Protein AF-A0A5P9J4P0-F1 (afdb_monomer_lite)

pLDDT: mean 83.34, std 15.41, range [41.0, 98.38]

Sequence (113 aa):
MVDDATRARMEELEKKLAARKRRDAPEPSSHGQGYSGGELAYRMVIELVVGLGMGFGIGYGLDVLFGTMPIFLVLFTFLGFAAGINVMLRTAKEVKLGVDAAEAEAASEQKRE

Radius of gyration: 25.26 Å; chains: 1; bounding box: 52×52×56 Å

Secondary structure (DSSP, 8-state):
---HHHHHHHHHHHHHHHHHHHHSS----S--S--SSHHHHHHHHHHHHHHHHHHHHHHHHHHHHHT--THHHHHHHHHHHHHHHHHHHHHHHHHHHHHHHHHHHHHHHHTT-

Foldseek 3Di:
DDDPVNVVVVVVVVVVVVVVCVVPVPPPPPPPDDDDPPVLVVVLVVLQVQLQVVLQVVQVVVCVVVVDDSPSNVVSNVVSNVRSVVVSVVSVVVRVVVVVVVVVVVVVVVVVD

Structure (mmCIF, N/CA/C/O backbone):
data_AF-A0A5P9J4P0-F1
#
_entry.id   AF-A0A5P9J4P0-F1
#
loop_
_atom_site.group_PDB
_atom_site.id
_atom_site.type_symbol
_atom_site.label_atom_id
_atom_site.label_alt_id
_atom_site.label_comp_id
_atom_site.label_asym_id
_atom_site.label_entity_id
_atom_site.label_seq_id
_atom_site.pdbx_PDB_ins_code
_atom_site.Cartn_x
_atom_site.Cartn_y
_atom_site.Cartn_z
_atom_site.occupancy
_atom_site.B_iso_or_equiv
_atom_site.auth_seq_id
_atom_site.auth_comp_id
_atom_site.auth_asym_id
_atom_site.auth_atom_id
_atom_site.pdbx_PDB_model_num
ATOM 1 N N . MET A 1 1 ? 20.380 -47.741 -28.263 1.00 60.56 1 MET A N 1
ATOM 2 C CA . MET A 1 1 ? 20.424 -47.173 -29.624 1.00 60.56 1 MET A CA 1
ATOM 3 C C . MET A 1 1 ? 19.021 -46.677 -29.906 1.00 60.56 1 MET A C 1
ATOM 5 O O . MET A 1 1 ? 18.122 -47.501 -29.939 1.00 60.56 1 MET A O 1
ATOM 9 N N . VAL A 1 2 ? 18.809 -45.359 -29.906 1.00 68.69 2 VAL A N 1
ATOM 10 C CA . VAL A 1 2 ? 17.486 -44.789 -30.206 1.00 68.69 2 VAL A CA 1
ATOM 11 C C . VAL A 1 2 ? 17.235 -45.031 -31.689 1.00 68.69 2 VAL A C 1
ATOM 13 O O . VAL A 1 2 ? 18.073 -44.656 -32.505 1.00 68.69 2 VAL A O 1
ATOM 16 N N . ASP A 1 3 ? 16.148 -45.718 -32.013 1.00 80.75 3 ASP A N 1
ATOM 17 C CA . ASP A 1 3 ? 15.729 -45.976 -33.386 1.00 80.75 3 ASP A CA 1
ATOM 18 C C . ASP A 1 3 ? 15.285 -44.682 -34.090 1.00 80.75 3 ASP A C 1
ATOM 20 O O . ASP A 1 3 ? 14.802 -43.734 -33.462 1.00 80.75 3 ASP A O 1
ATOM 24 N N . ASP A 1 4 ? 15.441 -44.640 -35.413 1.00 80.62 4 ASP A N 1
ATOM 25 C CA . ASP A 1 4 ? 15.102 -43.463 -36.226 1.00 80.62 4 ASP A CA 1
ATOM 26 C C . ASP A 1 4 ? 13.609 -43.098 -36.140 1.00 80.62 4 ASP A C 1
ATOM 28 O O . ASP A 1 4 ? 13.239 -41.925 -36.219 1.00 80.62 4 ASP A O 1
ATOM 32 N N . ALA A 1 5 ? 12.744 -44.086 -35.892 1.00 79.94 5 ALA A N 1
ATOM 33 C CA . ALA A 1 5 ? 11.309 -43.876 -35.712 1.00 79.94 5 ALA A CA 1
ATOM 34 C C . ALA A 1 5 ? 10.990 -43.098 -34.422 1.00 79.94 5 ALA A C 1
ATOM 36 O O . ALA A 1 5 ? 10.099 -42.243 -34.410 1.00 79.94 5 ALA A O 1
ATOM 37 N N . THR A 1 6 ? 11.736 -43.341 -33.345 1.00 80.50 6 THR A N 1
ATOM 38 C CA . THR A 1 6 ? 11.637 -42.582 -32.096 1.00 80.50 6 THR A CA 1
ATOM 39 C C . THR A 1 6 ? 12.121 -41.149 -32.288 1.00 80.50 6 THR A C 1
ATOM 41 O O . THR A 1 6 ? 11.462 -40.226 -31.812 1.00 80.50 6 THR A O 1
ATOM 44 N N . ARG A 1 7 ? 13.202 -40.927 -33.048 1.00 83.69 7 ARG A N 1
ATOM 45 C CA . ARG A 1 7 ? 13.679 -39.569 -33.366 1.00 83.69 7 ARG A CA 1
ATOM 46 C C . ARG A 1 7 ? 12.629 -38.767 -34.142 1.00 83.69 7 ARG A C 1
ATOM 48 O O . ARG A 1 7 ? 12.306 -37.654 -33.737 1.00 83.69 7 ARG A O 1
ATOM 55 N N . ALA A 1 8 ? 12.015 -39.368 -35.160 1.00 84.06 8 ALA A N 1
ATOM 56 C CA . ALA A 1 8 ? 10.960 -38.726 -35.946 1.00 84.06 8 ALA A CA 1
ATOM 57 C C . ALA A 1 8 ? 9.724 -38.352 -35.102 1.00 84.06 8 ALA A C 1
ATOM 59 O O . ALA A 1 8 ? 9.155 -37.272 -35.261 1.00 84.06 8 ALA A O 1
ATOM 60 N N . ARG A 1 9 ? 9.323 -39.215 -34.157 1.00 82.19 9 ARG A N 1
ATOM 61 C CA . ARG A 1 9 ? 8.226 -38.913 -33.221 1.00 82.19 9 ARG A CA 1
ATOM 62 C C . ARG A 1 9 ? 8.565 -37.766 -32.275 1.00 82.19 9 ARG A C 1
ATOM 64 O O . ARG A 1 9 ? 7.696 -36.944 -32.000 1.00 82.19 9 ARG A O 1
ATOM 71 N N . MET A 1 10 ? 9.801 -37.702 -31.784 1.00 84.31 10 MET A N 1
ATOM 72 C CA . MET A 1 10 ? 10.246 -36.617 -30.905 1.00 84.31 10 MET A CA 1
ATOM 73 C C . MET A 1 10 ? 10.252 -35.277 -31.645 1.00 84.31 10 MET A C 1
ATOM 75 O O . MET A 1 10 ? 9.704 -34.312 -31.126 1.00 84.31 10 MET A O 1
ATOM 79 N N . GLU A 1 11 ? 10.740 -35.234 -32.885 1.00 87.31 11 GLU A N 1
ATOM 80 C CA . GLU A 1 11 ? 10.700 -34.028 -33.725 1.00 87.31 11 GLU A CA 1
ATOM 81 C C . GLU A 1 11 ? 9.261 -33.555 -33.997 1.00 87.31 11 GLU A C 1
ATOM 83 O O . GLU A 1 11 ? 8.960 -32.359 -33.943 1.00 87.31 11 GLU A O 1
ATOM 88 N N . GLU A 1 12 ? 8.329 -34.480 -34.245 1.00 89.38 12 GLU A N 1
ATOM 89 C CA . GLU A 1 12 ? 6.916 -34.140 -34.434 1.00 89.38 12 GLU A CA 1
ATOM 90 C C . GLU A 1 12 ? 6.283 -33.579 -33.149 1.00 89.38 12 GLU A C 1
ATOM 92 O O . GLU A 1 12 ? 5.519 -32.606 -33.193 1.00 89.38 12 GLU A O 1
ATOM 97 N N . LEU A 1 13 ? 6.611 -34.167 -31.995 1.00 86.69 13 LEU A N 1
ATOM 98 C CA . LEU A 1 13 ? 6.160 -33.697 -30.687 1.00 86.69 13 LEU A CA 1
ATOM 99 C C . LEU A 1 13 ? 6.756 -32.331 -30.344 1.00 86.69 13 LEU A C 1
ATOM 101 O O . LEU A 1 13 ? 6.013 -31.459 -29.903 1.00 86.69 13 LEU A O 1
ATOM 105 N N . GLU A 1 14 ? 8.041 -32.104 -30.609 1.00 84.94 14 GLU A N 1
ATOM 106 C CA . GLU A 1 14 ? 8.701 -30.806 -30.443 1.00 84.94 14 GLU A CA 1
ATOM 107 C C . GLU A 1 14 ? 8.070 -29.744 -31.338 1.00 84.94 14 GLU A C 1
ATOM 109 O O . GLU A 1 14 ? 7.798 -28.635 -30.882 1.00 84.94 14 GLU A O 1
ATOM 114 N N . LYS A 1 15 ? 7.738 -30.084 -32.586 1.00 89.06 15 LYS A N 1
ATOM 115 C CA . LYS A 1 15 ? 7.053 -29.174 -33.509 1.00 89.06 15 LYS A CA 1
ATOM 116 C C . LYS A 1 15 ? 5.648 -28.816 -33.021 1.00 89.06 15 LYS A C 1
ATOM 118 O O . LYS A 1 15 ? 5.260 -27.647 -33.064 1.00 89.06 15 LYS A O 1
ATOM 123 N N . LYS A 1 16 ? 4.891 -29.791 -32.506 1.00 82.81 16 LYS A N 1
ATOM 124 C CA . LYS A 1 16 ? 3.570 -29.562 -31.888 1.00 82.81 16 LYS A CA 1
ATOM 125 C C . LYS A 1 16 ? 3.679 -28.755 -30.595 1.00 82.81 16 LYS A C 1
ATOM 127 O O . LYS A 1 16 ? 2.847 -27.877 -30.360 1.00 82.81 16 LYS A O 1
ATOM 132 N N . LEU A 1 17 ? 4.699 -29.014 -29.781 1.00 82.19 17 LEU A N 1
ATOM 133 C CA . LEU A 1 17 ? 4.953 -28.299 -28.536 1.00 82.19 17 LEU A CA 1
ATOM 134 C C . LEU A 1 17 ? 5.394 -26.864 -28.812 1.00 82.19 17 LEU A C 1
ATOM 136 O O . LEU A 1 17 ? 4.889 -25.958 -28.170 1.00 82.19 17 LEU A O 1
ATOM 140 N N . ALA A 1 18 ? 6.246 -26.626 -29.808 1.00 81.75 18 ALA A N 1
ATOM 141 C CA . ALA A 1 18 ? 6.635 -25.292 -30.253 1.00 81.75 18 ALA A CA 1
ATOM 142 C C . ALA A 1 18 ? 5.437 -24.513 -30.815 1.00 81.75 18 ALA A C 1
ATOM 144 O O . ALA A 1 18 ? 5.283 -23.330 -30.521 1.00 81.75 18 ALA A O 1
ATOM 145 N N . ALA A 1 19 ? 4.553 -25.170 -31.573 1.00 78.19 19 ALA A N 1
ATOM 146 C CA . ALA A 1 19 ? 3.325 -24.555 -32.072 1.00 78.19 19 ALA A CA 1
ATOM 147 C C . ALA A 1 19 ? 2.357 -24.174 -30.937 1.00 78.19 19 ALA A C 1
ATOM 149 O O . ALA A 1 19 ? 1.776 -23.090 -30.969 1.00 78.19 19 ALA A O 1
ATOM 150 N N . ARG A 1 20 ? 2.211 -25.022 -29.908 1.00 74.44 20 ARG A N 1
ATOM 151 C CA . ARG A 1 20 ? 1.403 -24.700 -28.720 1.00 74.44 20 ARG A CA 1
ATOM 152 C C . ARG A 1 20 ? 2.064 -23.667 -27.826 1.00 74.44 20 ARG A C 1
ATOM 154 O O . ARG A 1 20 ? 1.417 -22.701 -27.476 1.00 74.44 20 ARG A O 1
ATOM 161 N N . LYS A 1 21 ? 3.363 -23.778 -27.562 1.00 71.50 21 LYS A N 1
ATOM 162 C CA . LYS A 1 21 ? 4.142 -22.802 -26.790 1.00 71.50 21 LYS A CA 1
ATOM 163 C C . LYS A 1 21 ? 4.157 -21.419 -27.442 1.00 71.50 21 LYS A C 1
ATOM 165 O O . LYS A 1 21 ? 4.367 -20.451 -26.740 1.00 71.50 21 LYS A O 1
ATOM 170 N N . ARG A 1 22 ? 3.911 -21.302 -28.753 1.00 65.25 22 ARG A N 1
ATOM 171 C CA . ARG A 1 22 ? 3.669 -20.013 -29.430 1.00 65.25 22 ARG A CA 1
ATOM 172 C C . ARG A 1 22 ? 2.236 -19.486 -29.276 1.00 65.25 22 ARG A C 1
ATOM 174 O O . ARG A 1 22 ? 2.062 -18.280 -29.344 1.00 65.25 22 ARG A O 1
ATOM 181 N N . ARG A 1 23 ? 1.232 -20.354 -29.084 1.00 64.38 23 ARG A N 1
ATOM 182 C CA . ARG A 1 23 ? -0.160 -19.958 -28.762 1.00 64.38 23 ARG A CA 1
ATOM 183 C C . ARG A 1 23 ? -0.373 -19.668 -27.275 1.00 64.38 23 ARG A C 1
ATOM 185 O O . ARG A 1 23 ? -1.176 -18.809 -26.953 1.00 64.38 23 ARG A O 1
ATOM 192 N N . ASP A 1 24 ? 0.316 -20.416 -26.418 1.00 58.78 24 ASP A N 1
ATOM 193 C CA . ASP A 1 24 ? 0.261 -20.348 -24.954 1.00 58.78 24 ASP A CA 1
ATOM 194 C C . ASP A 1 24 ? 1.441 -19.551 -24.375 1.00 58.78 24 ASP A C 1
ATOM 196 O O . ASP A 1 24 ? 1.533 -19.371 -23.160 1.00 58.78 24 ASP A O 1
ATOM 200 N N . ALA A 1 25 ? 2.364 -19.074 -25.224 1.00 54.81 25 ALA A N 1
ATOM 201 C CA . ALA A 1 25 ? 3.205 -17.955 -24.830 1.00 54.81 25 ALA A CA 1
ATOM 202 C C . ALA A 1 25 ? 2.229 -16.838 -24.472 1.00 54.81 25 ALA A C 1
ATOM 204 O O . ALA A 1 25 ? 1.352 -16.557 -25.297 1.00 54.81 25 ALA A O 1
ATOM 205 N N . PRO A 1 26 ? 2.335 -16.230 -23.276 1.00 53.53 26 PRO A N 1
ATOM 206 C CA . PRO A 1 26 ? 1.581 -15.022 -23.014 1.00 53.53 26 PRO A CA 1
ATOM 207 C C . PRO A 1 26 ? 1.867 -14.109 -24.199 1.00 53.53 26 PRO A C 1
ATOM 209 O O . PRO A 1 26 ? 3.040 -13.884 -24.521 1.00 53.53 26 PRO A O 1
ATOM 212 N N . GLU A 1 27 ? 0.816 -13.686 -24.909 1.00 52.62 27 GLU A N 1
ATOM 213 C CA . GLU A 1 27 ? 0.975 -12.635 -25.902 1.00 52.62 27 GLU A CA 1
ATOM 214 C C . GLU A 1 27 ? 1.830 -11.566 -25.219 1.00 52.62 27 GLU A C 1
ATOM 216 O O . GLU A 1 27 ? 1.527 -11.221 -24.066 1.00 52.62 27 GLU A O 1
ATOM 221 N N . PRO A 1 28 ? 2.933 -11.091 -25.833 1.00 52.34 28 PRO A N 1
ATOM 222 C CA . PRO A 1 28 ? 3.519 -9.855 -25.366 1.00 52.34 28 PRO A CA 1
ATOM 223 C C . PRO A 1 28 ? 2.367 -8.876 -25.487 1.00 52.34 28 PRO A C 1
ATOM 225 O O . PRO A 1 28 ? 1.961 -8.529 -26.598 1.00 52.34 28 PRO A O 1
ATOM 228 N N . SER A 1 29 ? 1.730 -8.591 -24.349 1.00 47.81 29 SER A N 1
ATOM 229 C CA . SER A 1 29 ? 0.565 -7.732 -24.316 1.00 47.81 29 SER A CA 1
ATOM 230 C C . SER A 1 29 ? 0.936 -6.510 -25.133 1.00 47.81 29 SER A C 1
ATOM 232 O O . SER A 1 29 ? 2.075 -6.041 -25.072 1.00 47.81 29 SER A O 1
ATOM 234 N N . SER A 1 30 ? 0.017 -6.069 -25.976 1.00 46.47 30 SER A N 1
ATOM 235 C CA . SER A 1 30 ? 0.190 -4.976 -26.923 1.00 46.47 30 SER A CA 1
ATOM 236 C C . SER A 1 30 ? 0.374 -3.614 -26.229 1.00 46.47 30 SER A C 1
ATOM 238 O O . SER A 1 30 ? -0.215 -2.618 -26.635 1.00 46.47 30 SER A O 1
ATOM 240 N N . HIS A 1 31 ? 1.186 -3.549 -25.176 1.00 47.41 31 HIS A N 1
ATOM 241 C CA . HIS A 1 31 ? 1.819 -2.369 -24.619 1.00 47.41 31 HIS A CA 1
ATOM 242 C C . HIS A 1 31 ? 3.011 -2.037 -25.520 1.00 47.41 31 HIS A C 1
ATOM 244 O O . HIS A 1 31 ? 4.172 -2.307 -25.218 1.00 47.41 31 HIS A O 1
ATOM 250 N N . GLY A 1 32 ? 2.694 -1.526 -26.711 1.00 41.00 32 GLY A N 1
ATOM 251 C CA . GLY A 1 32 ? 3.682 -1.124 -27.696 1.00 41.00 32 GLY A CA 1
ATOM 252 C C . GLY A 1 32 ? 4.680 -0.130 -27.107 1.00 41.00 32 GLY A C 1
ATOM 253 O O . GLY A 1 32 ? 4.294 0.947 -26.677 1.00 41.00 32 GLY A O 1
ATOM 254 N N . GLN A 1 33 ? 5.957 -0.514 -27.115 1.00 44.59 33 GLN A N 1
ATOM 255 C CA . GLN A 1 33 ? 7.129 0.342 -27.366 1.00 44.59 33 GLN A CA 1
ATOM 256 C C . GLN A 1 33 ? 7.269 1.645 -26.541 1.00 44.59 33 GLN A C 1
ATOM 258 O O . GLN A 1 33 ? 8.040 2.526 -26.903 1.00 44.59 33 GLN A O 1
ATOM 263 N N . GLY A 1 34 ? 6.603 1.728 -25.388 1.00 47.19 34 GLY A N 1
ATOM 264 C CA . GLY A 1 34 ? 6.721 2.790 -24.388 1.00 47.19 34 GLY A CA 1
ATOM 265 C C . GLY A 1 34 ? 6.900 2.200 -22.990 1.00 47.19 34 GLY A C 1
ATOM 266 O O . GLY A 1 34 ? 6.089 2.433 -22.097 1.00 47.19 34 GLY A O 1
ATOM 267 N N . TYR A 1 35 ? 7.932 1.378 -22.803 1.00 47.81 35 TYR A N 1
ATOM 268 C CA . TYR A 1 35 ? 8.306 0.866 -21.486 1.00 47.81 35 TYR A CA 1
ATOM 269 C C . TYR A 1 35 ? 8.777 2.018 -20.582 1.00 47.81 35 TYR A C 1
ATOM 271 O O . TYR A 1 35 ? 9.758 2.694 -20.883 1.00 47.81 35 TYR A O 1
ATOM 279 N N . SER A 1 36 ? 8.083 2.239 -19.461 1.00 65.50 36 SER A N 1
ATOM 280 C CA . SER A 1 36 ? 8.659 2.069 -18.103 1.00 65.50 36 SER A CA 1
ATOM 281 C C . SER A 1 36 ? 7.980 2.913 -17.011 1.00 65.50 36 SER A C 1
ATOM 283 O O . SER A 1 36 ? 8.051 2.547 -15.843 1.00 65.50 36 SER A O 1
ATOM 285 N N . GLY A 1 37 ? 7.275 4.002 -17.348 1.00 72.25 37 GLY A N 1
ATOM 286 C CA . GLY A 1 37 ? 6.713 4.917 -16.336 1.00 72.25 37 GLY A CA 1
ATOM 287 C C . GLY A 1 37 ? 5.280 4.606 -15.883 1.00 72.25 37 GLY A C 1
ATOM 288 O O . GLY A 1 37 ? 4.987 4.597 -14.688 1.00 72.25 37 GLY A O 1
ATOM 289 N N . GLY A 1 38 ? 4.371 4.362 -16.833 1.00 84.94 38 GLY A N 1
ATOM 290 C CA . GLY A 1 38 ? 2.927 4.279 -16.561 1.00 84.94 38 GLY A CA 1
ATOM 291 C C . GLY A 1 38 ? 2.495 3.023 -15.800 1.00 84.94 38 GLY A C 1
ATOM 292 O O . GLY A 1 38 ? 1.734 3.119 -14.842 1.00 84.94 38 GLY A O 1
ATOM 293 N N . GLU A 1 39 ? 3.013 1.854 -16.182 1.00 84.38 39 GLU A N 1
ATOM 294 C CA . GLU A 1 39 ? 2.738 0.589 -15.484 1.00 84.38 39 GLU A CA 1
ATOM 295 C C . GLU A 1 39 ? 3.282 0.614 -14.051 1.00 84.38 39 GLU A C 1
ATOM 297 O O . GLU A 1 39 ? 2.586 0.233 -13.109 1.00 84.38 39 GLU A O 1
ATOM 302 N N . LEU A 1 40 ? 4.493 1.151 -13.871 1.00 87.25 40 LEU A N 1
ATOM 303 C CA . LEU A 1 40 ? 5.084 1.359 -12.554 1.00 87.25 40 LEU A CA 1
ATOM 304 C C . LEU A 1 40 ? 4.215 2.293 -11.704 1.00 87.25 40 LEU A C 1
ATOM 306 O O . LEU A 1 40 ? 3.910 1.970 -10.558 1.00 87.25 40 LEU A O 1
ATOM 310 N N . ALA A 1 41 ? 3.772 3.420 -12.266 1.00 89.81 41 ALA A N 1
ATOM 311 C CA . ALA A 1 41 ? 2.879 4.346 -11.577 1.00 89.81 41 ALA A CA 1
ATOM 312 C C . ALA A 1 41 ? 1.557 3.676 -11.173 1.00 89.81 41 ALA A C 1
ATOM 314 O O . ALA A 1 41 ? 1.113 3.832 -10.037 1.00 89.81 41 ALA A O 1
ATOM 315 N N . TYR A 1 42 ? 0.958 2.881 -12.060 1.00 93.19 42 TYR A N 1
ATOM 316 C CA . TYR A 1 42 ? -0.277 2.155 -11.770 1.00 93.19 42 TYR A CA 1
ATOM 317 C C . TYR A 1 42 ? -0.090 1.107 -10.666 1.00 93.19 42 TYR A C 1
ATOM 319 O O . TYR A 1 42 ? -0.900 1.030 -9.741 1.00 93.19 42 TYR A O 1
ATOM 327 N N . ARG A 1 43 ? 1.014 0.353 -10.700 1.00 91.75 43 ARG A N 1
ATOM 328 C CA . ARG A 1 43 ? 1.362 -0.606 -9.649 1.00 91.75 43 ARG A CA 1
ATOM 329 C C . ARG A 1 43 ? 1.569 0.081 -8.300 1.00 91.75 43 ARG A C 1
ATOM 331 O O . ARG A 1 43 ? 1.011 -0.385 -7.314 1.00 91.75 43 ARG A O 1
ATOM 338 N N . MET A 1 44 ? 2.282 1.207 -8.259 1.00 94.19 44 MET A N 1
ATOM 339 C CA . MET A 1 44 ? 2.462 1.999 -7.033 1.00 94.19 44 MET A CA 1
ATOM 340 C C . MET A 1 44 ? 1.119 2.455 -6.442 1.00 94.19 44 MET A C 1
ATOM 342 O O . MET A 1 44 ? 0.918 2.392 -5.229 1.00 94.19 44 MET A O 1
ATOM 346 N N . VAL A 1 45 ? 0.171 2.864 -7.292 1.00 95.75 45 VAL A N 1
ATOM 347 C CA . VAL A 1 45 ? -1.186 3.234 -6.862 1.00 95.75 45 VAL A CA 1
ATOM 348 C C . VAL A 1 45 ? -1.928 2.031 -6.287 1.00 95.75 45 VAL A C 1
ATOM 350 O O . VAL A 1 45 ? -2.503 2.143 -5.206 1.00 95.75 45 VAL A O 1
ATOM 353 N N . ILE A 1 46 ? -1.902 0.877 -6.962 1.00 96.69 46 ILE A N 1
ATOM 354 C CA . ILE A 1 46 ? -2.543 -0.342 -6.449 1.00 96.69 46 ILE A CA 1
ATOM 355 C C . ILE A 1 46 ? -1.925 -0.751 -5.115 1.00 96.69 46 ILE A C 1
ATOM 357 O O . ILE A 1 46 ? -2.661 -1.056 -4.185 1.00 96.69 46 ILE A O 1
ATOM 361 N N . GLU A 1 47 ? -0.601 -0.729 -4.988 1.00 96.69 47 GLU A N 1
ATOM 362 C CA . GLU A 1 47 ? 0.099 -1.083 -3.748 1.00 96.69 47 GLU A CA 1
ATOM 363 C C . GLU A 1 47 ? -0.346 -0.193 -2.577 1.00 96.69 47 GLU A C 1
ATOM 365 O O . GLU A 1 47 ? -0.624 -0.693 -1.483 1.00 96.69 47 GLU A O 1
ATOM 370 N N . LEU A 1 48 ? -0.514 1.109 -2.820 1.00 97.75 48 LEU A N 1
ATOM 371 C CA . LEU A 1 48 ? -1.024 2.040 -1.818 1.00 97.75 48 LEU A CA 1
ATOM 372 C C . LEU A 1 48 ? -2.501 1.784 -1.474 1.00 97.75 48 LEU A C 1
ATOM 374 O O . LEU A 1 48 ? -2.861 1.748 -0.296 1.00 97.75 48 LEU A O 1
ATOM 378 N N . VAL A 1 49 ? -3.354 1.584 -2.484 1.00 98.00 49 VAL A N 1
ATOM 379 C CA . VAL A 1 49 ? -4.795 1.327 -2.307 1.00 98.00 49 VAL A CA 1
ATOM 380 C C . VAL A 1 49 ? -5.037 -0.001 -1.595 1.00 98.00 49 VAL A C 1
ATOM 382 O O . VAL A 1 49 ? -5.901 -0.074 -0.726 1.00 98.00 49 VAL A O 1
ATOM 385 N N . VAL A 1 50 ? -4.259 -1.037 -1.906 1.00 98.25 50 VAL A N 1
ATOM 386 C CA . VAL A 1 50 ? -4.325 -2.341 -1.238 1.00 98.25 50 VAL A CA 1
ATOM 387 C C . VAL A 1 50 ? -3.924 -2.204 0.227 1.0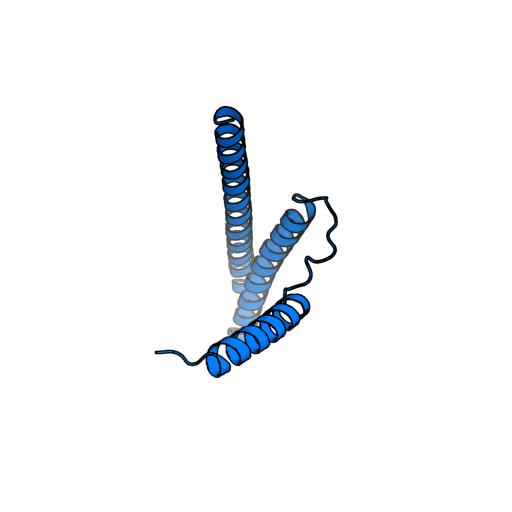0 98.25 50 VAL A C 1
ATOM 389 O O . VAL A 1 50 ? -4.654 -2.686 1.090 1.00 98.25 50 VAL A O 1
ATOM 392 N N . GLY A 1 51 ? -2.823 -1.509 0.531 1.00 97.88 51 GLY A N 1
ATOM 393 C CA . GLY A 1 51 ? -2.399 -1.270 1.914 1.00 97.88 51 GLY A CA 1
ATOM 394 C C . GLY A 1 51 ? -3.455 -0.515 2.726 1.00 97.88 51 GLY A C 1
ATOM 395 O O . GLY A 1 51 ? -3.829 -0.943 3.821 1.00 97.88 51 GLY A O 1
ATOM 396 N N . LEU A 1 52 ? -3.999 0.568 2.163 1.00 98.12 52 LEU A N 1
ATOM 397 C CA . LEU A 1 52 ? -5.046 1.360 2.807 1.00 98.12 52 LEU A CA 1
ATOM 398 C C . LEU A 1 52 ? -6.351 0.568 2.967 1.00 98.12 52 LEU A C 1
ATOM 400 O O . LEU A 1 52 ? -6.944 0.577 4.042 1.00 98.12 52 LEU A O 1
ATOM 404 N N . GLY A 1 53 ? -6.776 -0.151 1.928 1.00 98.38 53 GLY A N 1
ATOM 405 C CA . GLY A 1 53 ? -7.975 -0.986 1.945 1.00 98.38 53 GLY A CA 1
ATOM 406 C C . GLY A 1 53 ? -7.876 -2.133 2.949 1.00 98.38 53 GLY A C 1
ATOM 407 O O . GLY A 1 53 ? -8.845 -2.416 3.650 1.00 98.38 53 GLY A O 1
ATOM 408 N N . MET A 1 54 ? -6.699 -2.747 3.087 1.00 97.88 54 MET A N 1
ATOM 409 C CA . MET A 1 54 ? -6.452 -3.801 4.072 1.00 97.88 54 MET A CA 1
ATOM 410 C C . MET A 1 54 ? -6.447 -3.245 5.502 1.00 97.88 54 MET A C 1
ATOM 412 O O . MET A 1 54 ? -7.066 -3.837 6.384 1.00 97.88 54 MET A O 1
ATOM 416 N N . GLY A 1 55 ? -5.833 -2.079 5.726 1.00 97.94 55 GLY A N 1
ATOM 417 C CA . GLY A 1 55 ? -5.878 -1.379 7.014 1.00 97.94 55 GLY A CA 1
ATOM 418 C C . GLY A 1 55 ? -7.295 -0.972 7.419 1.00 97.94 55 GLY A C 1
ATOM 419 O O . GLY A 1 55 ? -7.735 -1.259 8.531 1.00 97.94 55 GLY A O 1
ATOM 420 N N . PHE A 1 56 ? -8.041 -0.374 6.491 1.00 97.94 56 PHE A N 1
ATOM 421 C CA . PHE A 1 56 ? -9.434 0.005 6.706 1.00 97.94 56 PHE A CA 1
ATOM 422 C C . PHE A 1 56 ? -10.324 -1.215 6.959 1.00 97.94 56 PHE A C 1
ATOM 424 O O . PHE A 1 56 ? -11.091 -1.219 7.915 1.00 97.94 56 PHE A O 1
ATOM 431 N N . GLY A 1 57 ? -10.205 -2.268 6.144 1.00 97.75 57 GLY A N 1
ATOM 432 C CA . GLY A 1 57 ? -11.012 -3.481 6.275 1.00 97.75 57 GLY A CA 1
ATOM 433 C C . GLY A 1 57 ? -10.795 -4.192 7.611 1.00 97.75 57 GLY A C 1
ATOM 434 O O . GLY A 1 57 ? -11.764 -4.551 8.278 1.00 97.75 57 GLY A O 1
ATOM 435 N N . ILE A 1 58 ? -9.535 -4.340 8.035 1.00 97.56 58 ILE A N 1
ATOM 436 C CA . ILE A 1 58 ? -9.199 -4.934 9.336 1.00 97.56 58 ILE A CA 1
ATOM 437 C C . ILE A 1 58 ? -9.703 -4.043 10.471 1.00 97.56 58 ILE A C 1
ATOM 439 O O . ILE A 1 58 ? -10.384 -4.527 11.371 1.00 97.56 58 ILE A O 1
ATOM 443 N N . GLY A 1 59 ? -9.406 -2.744 10.426 1.00 97.19 59 GLY A N 1
ATOM 444 C CA . GLY A 1 59 ? -9.786 -1.820 11.487 1.00 97.19 59 GLY A CA 1
ATOM 445 C C . GLY A 1 59 ? -11.302 -1.695 11.655 1.00 97.19 59 GLY A C 1
ATOM 446 O O . GLY A 1 59 ? -11.799 -1.790 12.773 1.00 97.19 59 GLY A O 1
ATOM 447 N N . TYR A 1 60 ? -12.043 -1.590 10.549 1.00 97.38 60 TYR A N 1
ATOM 448 C CA . TYR A 1 60 ? -13.506 -1.590 10.556 1.00 97.38 60 TYR A CA 1
ATOM 449 C C . TYR A 1 60 ? -14.073 -2.909 11.094 1.00 97.38 60 TYR A C 1
ATOM 451 O O . TYR A 1 60 ? -14.976 -2.896 11.926 1.00 97.38 60 TYR A O 1
ATOM 459 N N . GLY A 1 61 ? -13.522 -4.051 10.669 1.00 96.50 61 GLY A N 1
ATOM 460 C CA . GLY A 1 61 ? -13.951 -5.359 11.163 1.00 96.50 61 GLY A CA 1
ATOM 461 C C . GLY A 1 61 ? -13.752 -5.519 12.672 1.00 96.50 61 GLY A C 1
ATOM 462 O O . GLY A 1 61 ? -14.639 -6.026 13.356 1.00 96.50 61 GLY A O 1
ATOM 463 N N . LEU A 1 62 ? -12.619 -5.048 13.202 1.00 97.06 62 LEU A N 1
ATOM 464 C CA . LEU A 1 62 ? -12.337 -5.080 14.638 1.00 97.06 62 LEU A CA 1
ATOM 465 C C . LEU A 1 62 ? -13.267 -4.149 15.418 1.00 97.06 62 LEU A C 1
ATOM 467 O O . LEU A 1 62 ? -13.834 -4.578 16.419 1.00 97.06 62 L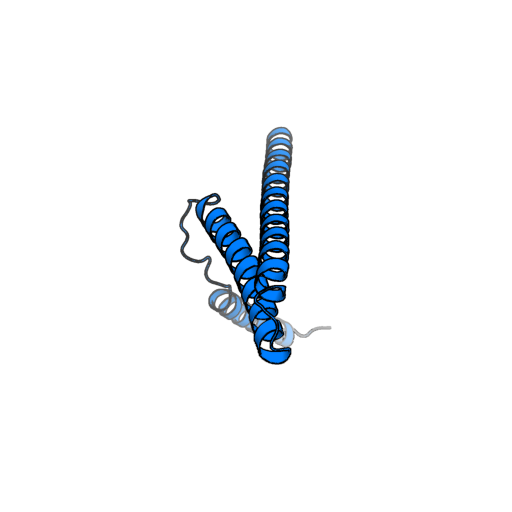EU A O 1
ATOM 471 N N . ASP A 1 63 ? -13.482 -2.918 14.951 1.00 95.88 63 ASP A N 1
ATOM 472 C CA . ASP A 1 63 ? -14.392 -1.997 15.637 1.00 95.88 63 ASP A CA 1
ATOM 473 C C . ASP A 1 63 ? -15.836 -2.524 15.668 1.00 95.88 63 ASP A C 1
ATOM 475 O O . ASP A 1 63 ? -16.506 -2.416 16.695 1.00 95.88 63 ASP A O 1
ATOM 479 N N . VAL A 1 64 ? -16.303 -3.175 14.595 1.00 95.56 64 VAL A N 1
ATOM 480 C CA . VAL A 1 64 ? -17.632 -3.811 14.554 1.00 95.56 64 VAL A CA 1
ATOM 481 C C . VAL A 1 64 ? -17.718 -5.017 15.492 1.00 95.56 64 VAL A C 1
ATOM 483 O O . VAL A 1 64 ? -18.732 -5.191 16.166 1.00 95.56 64 VAL A O 1
ATOM 486 N N . LEU A 1 65 ? -16.674 -5.848 15.561 1.00 95.75 65 LEU A N 1
ATOM 487 C CA . LEU A 1 65 ? -16.681 -7.057 16.389 1.00 95.75 65 LEU A CA 1
ATOM 488 C C . LEU A 1 65 ? -16.595 -6.744 17.889 1.00 95.75 65 LEU A C 1
ATOM 490 O O . LEU A 1 65 ? -17.262 -7.393 18.692 1.00 95.75 65 LEU A O 1
ATOM 494 N N . PHE A 1 66 ? -15.775 -5.761 18.266 1.00 94.88 66 PHE A N 1
ATOM 495 C CA . PHE A 1 66 ? -15.542 -5.390 19.664 1.00 94.88 66 PHE A CA 1
ATOM 496 C C . PHE A 1 66 ? -16.436 -4.243 20.148 1.00 94.88 66 PHE A C 1
ATOM 498 O O . PHE A 1 66 ? -16.395 -3.903 21.331 1.00 94.88 66 PHE A O 1
ATOM 505 N N . GLY A 1 67 ? -17.247 -3.649 19.264 1.00 90.81 67 GLY A N 1
ATOM 506 C CA . GLY A 1 67 ? -18.113 -2.514 19.590 1.00 90.81 67 GLY A CA 1
ATOM 507 C C . GLY A 1 67 ? -17.333 -1.291 20.073 1.00 90.81 67 GLY A C 1
ATOM 508 O O . GLY A 1 67 ? -17.861 -0.475 20.831 1.00 90.81 67 GLY A O 1
ATOM 509 N N . THR A 1 68 ? -16.058 -1.186 19.699 1.00 92.19 68 THR A N 1
ATOM 510 C CA . THR A 1 68 ? -15.212 -0.068 20.098 1.00 92.19 68 THR A CA 1
ATOM 511 C C . THR A 1 68 ? -15.603 1.186 19.324 1.00 92.19 68 THR A C 1
ATOM 513 O O . THR A 1 68 ? -16.086 1.137 18.193 1.00 92.19 68 THR A O 1
ATOM 516 N N . MET A 1 69 ? -15.363 2.351 19.935 1.00 88.25 69 MET A N 1
ATOM 517 C CA . MET A 1 69 ? -15.206 3.593 19.165 1.00 88.25 69 MET A CA 1
ATOM 518 C C . MET A 1 69 ? -14.184 3.362 18.039 1.00 88.25 69 MET A C 1
ATOM 520 O O . MET A 1 69 ? -13.368 2.462 18.228 1.00 88.25 69 MET A O 1
ATOM 524 N N . PRO A 1 70 ? -14.190 4.140 16.928 1.00 92.50 70 PRO A N 1
ATOM 525 C CA . PRO A 1 70 ? -13.438 3.861 15.692 1.00 92.50 70 PRO A CA 1
ATOM 526 C C . PRO A 1 70 ? -11.905 3.992 15.844 1.00 92.50 70 PRO A C 1
ATOM 528 O O . PRO A 1 70 ? -11.225 4.702 15.107 1.00 92.50 70 PRO A O 1
ATOM 531 N N . ILE A 1 71 ? -11.357 3.353 16.867 1.00 95.75 71 ILE A N 1
ATOM 532 C CA . ILE A 1 71 ? -9.991 3.415 17.349 1.00 95.75 71 ILE A CA 1
ATOM 533 C C . ILE A 1 71 ? -9.176 2.425 16.532 1.00 95.75 71 ILE A C 1
ATOM 535 O O . ILE A 1 71 ? -8.120 2.800 16.024 1.00 95.75 71 ILE A O 1
ATOM 539 N N . PHE A 1 72 ? -9.663 1.191 16.346 1.00 96.81 72 PHE A N 1
ATOM 540 C CA . PHE A 1 72 ? -8.957 0.222 15.515 1.00 96.81 72 PHE A CA 1
ATOM 541 C C . PHE A 1 72 ? -8.975 0.646 14.051 1.00 96.81 72 PHE A C 1
ATOM 543 O O . PHE A 1 72 ? -7.945 0.539 13.396 1.00 96.81 72 PHE A O 1
ATOM 550 N N . LEU A 1 73 ? -10.070 1.213 13.548 1.00 97.19 73 LEU A N 1
ATOM 551 C CA . LEU A 1 73 ? -10.141 1.792 12.211 1.00 97.19 73 LEU A CA 1
ATOM 552 C C . LEU A 1 73 ? -9.053 2.838 12.013 1.00 97.19 73 LEU A C 1
ATOM 554 O O . LEU A 1 73 ? -8.278 2.721 11.066 1.00 97.19 73 LEU A O 1
ATOM 558 N N . VAL A 1 74 ? -8.930 3.818 12.910 1.00 97.62 74 VAL A N 1
ATOM 559 C CA . VAL A 1 74 ? -7.901 4.861 12.788 1.00 97.62 74 VAL A CA 1
ATOM 560 C C . VAL A 1 74 ? -6.494 4.259 12.873 1.00 97.62 74 VAL A C 1
ATOM 562 O O . VAL A 1 74 ? -5.669 4.511 11.993 1.00 97.62 74 VAL A O 1
ATOM 565 N N . LEU A 1 75 ? -6.222 3.416 13.873 1.00 97.81 75 LEU A N 1
ATOM 566 C CA . LEU A 1 75 ? -4.905 2.800 14.070 1.00 97.81 75 LEU A CA 1
ATOM 567 C C . LEU A 1 75 ? -4.485 1.918 12.885 1.00 97.81 75 LEU A C 1
ATOM 569 O O . LEU A 1 75 ? -3.384 2.075 12.354 1.00 97.81 75 LEU A O 1
ATOM 573 N N . PHE A 1 76 ? -5.357 1.013 12.439 1.00 98.06 76 PHE A N 1
ATOM 574 C CA . PHE A 1 76 ? -5.060 0.106 11.333 1.00 98.06 76 PHE A CA 1
ATOM 575 C C . PHE A 1 76 ? -5.057 0.811 9.978 1.00 98.06 76 PHE A C 1
ATOM 577 O O . PHE A 1 76 ? -4.315 0.384 9.098 1.00 98.06 76 PHE A O 1
ATOM 584 N N . THR A 1 77 ? -5.791 1.911 9.799 1.00 98.06 77 THR A N 1
ATOM 585 C CA . THR A 1 77 ? -5.687 2.737 8.584 1.00 98.06 77 THR A CA 1
ATOM 586 C C . THR A 1 77 ? -4.289 3.338 8.461 1.00 98.06 77 THR A C 1
ATO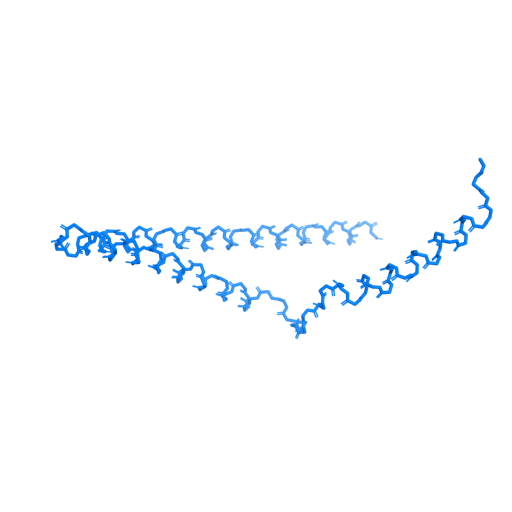M 588 O O . THR A 1 77 ? -3.669 3.219 7.406 1.00 98.06 77 THR A O 1
ATOM 591 N N . PHE A 1 78 ? -3.741 3.915 9.538 1.00 98.25 78 PHE A N 1
ATOM 592 C CA . PHE A 1 78 ? -2.365 4.426 9.525 1.00 98.25 78 PHE A CA 1
ATOM 593 C C . PHE A 1 78 ? -1.333 3.312 9.337 1.00 98.25 78 PHE A C 1
ATOM 595 O O . PHE A 1 78 ? -0.383 3.484 8.572 1.00 98.25 78 PHE A O 1
ATOM 602 N N . LEU A 1 79 ? -1.530 2.159 9.982 1.00 98.19 79 LEU A N 1
ATOM 603 C CA . LEU A 1 79 ? -0.645 1.008 9.819 1.00 98.19 79 LEU A CA 1
ATOM 604 C C . LEU A 1 79 ? -0.676 0.460 8.381 1.00 98.19 79 LEU A C 1
ATOM 606 O O . LEU A 1 79 ? 0.375 0.204 7.797 1.00 98.19 79 LEU A O 1
ATOM 610 N N . GLY A 1 80 ? -1.865 0.328 7.791 1.00 98.00 80 GLY A N 1
ATOM 611 C CA . GLY A 1 80 ? -2.061 -0.113 6.410 1.00 98.00 80 GLY A CA 1
ATOM 612 C C . GLY A 1 80 ? -1.502 0.878 5.392 1.00 98.00 80 GLY A C 1
ATOM 613 O O . GLY A 1 80 ? -0.855 0.475 4.427 1.00 98.00 80 GLY A O 1
ATOM 614 N N . PHE A 1 81 ? -1.653 2.179 5.641 1.00 98.19 81 PHE A N 1
ATOM 615 C CA . PHE A 1 81 ? -1.033 3.230 4.835 1.00 98.19 81 PHE A CA 1
ATOM 616 C C . PHE A 1 81 ? 0.499 3.167 4.888 1.00 98.19 81 PHE A C 1
ATOM 618 O O . PHE A 1 81 ? 1.153 3.183 3.845 1.00 98.19 81 PHE A O 1
ATOM 625 N N . ALA A 1 82 ? 1.081 3.025 6.084 1.00 98.19 82 ALA A N 1
ATOM 626 C CA . ALA A 1 82 ? 2.525 2.871 6.251 1.00 98.19 82 ALA A CA 1
ATOM 627 C C . ALA A 1 82 ? 3.053 1.609 5.546 1.00 98.19 82 ALA A C 1
ATOM 629 O O . ALA A 1 82 ? 4.095 1.657 4.890 1.00 98.19 82 ALA A O 1
ATOM 630 N N . ALA A 1 83 ? 2.316 0.498 5.628 1.00 97.94 83 ALA A N 1
ATOM 631 C CA . ALA A 1 83 ? 2.632 -0.725 4.898 1.00 97.94 83 ALA A CA 1
ATOM 632 C C . ALA A 1 83 ? 2.565 -0.515 3.374 1.00 97.94 83 ALA A C 1
ATOM 634 O O . ALA A 1 83 ? 3.504 -0.890 2.673 1.00 97.94 83 ALA A O 1
ATOM 635 N N . GLY A 1 84 ? 1.515 0.142 2.870 1.00 97.31 84 GLY A N 1
ATOM 636 C CA . GLY A 1 84 ? 1.358 0.473 1.450 1.00 97.31 84 GLY A CA 1
ATOM 637 C C . GLY A 1 84 ? 2.507 1.331 0.915 1.00 97.31 84 GLY A C 1
ATOM 638 O O . GLY A 1 84 ? 3.087 1.008 -0.120 1.00 97.31 84 GLY A O 1
ATOM 639 N N . ILE A 1 85 ? 2.919 2.364 1.660 1.00 97.81 85 ILE A N 1
ATOM 640 C CA . ILE A 1 85 ? 4.097 3.177 1.312 1.00 97.81 85 ILE A CA 1
ATOM 641 C C . ILE A 1 85 ? 5.369 2.325 1.284 1.00 97.81 85 ILE A C 1
ATOM 643 O O . ILE A 1 85 ? 6.184 2.477 0.378 1.00 97.81 85 ILE A O 1
ATOM 647 N N . ASN A 1 86 ? 5.57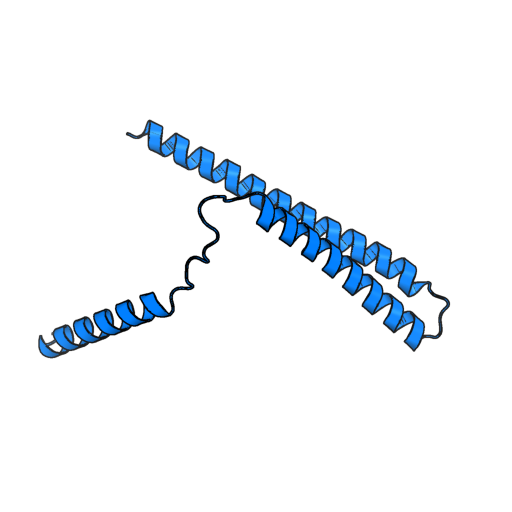0 1.438 2.262 1.00 97.88 86 ASN A N 1
ATOM 648 C CA . ASN A 1 86 ? 6.775 0.610 2.326 1.00 97.88 86 ASN A CA 1
ATOM 649 C C . ASN A 1 86 ? 6.901 -0.297 1.091 1.00 97.88 86 ASN A C 1
ATOM 651 O O . ASN A 1 86 ? 7.963 -0.348 0.469 1.00 97.88 86 ASN A O 1
ATOM 655 N N . VAL A 1 87 ? 5.796 -0.932 0.688 1.00 96.62 87 VAL A N 1
ATOM 656 C CA . VAL A 1 87 ? 5.731 -1.745 -0.534 1.00 96.62 87 VAL A CA 1
ATOM 657 C C . VAL A 1 87 ? 6.023 -0.890 -1.768 1.00 96.62 87 VAL A C 1
ATOM 659 O O . VAL A 1 87 ? 6.920 -1.234 -2.532 1.00 96.62 87 VAL A O 1
ATOM 662 N N . MET A 1 88 ? 5.375 0.270 -1.898 1.00 95.56 88 MET A N 1
ATOM 663 C CA . MET A 1 88 ? 5.599 1.204 -3.007 1.00 95.56 88 MET A CA 1
ATOM 664 C C . MET A 1 88 ? 7.073 1.621 -3.136 1.00 95.56 88 MET A C 1
ATOM 666 O O . MET A 1 88 ? 7.655 1.589 -4.221 1.00 95.56 88 MET A O 1
ATOM 670 N N . LEU A 1 89 ? 7.709 1.991 -2.021 1.00 95.38 89 LEU A N 1
ATOM 671 C CA . LEU A 1 89 ? 9.118 2.391 -1.994 1.00 95.38 89 LEU A CA 1
ATOM 672 C C . LEU A 1 89 ? 10.055 1.232 -2.329 1.00 95.38 89 LEU A C 1
ATOM 674 O O . LEU A 1 89 ? 11.103 1.443 -2.941 1.00 95.38 89 LEU A O 1
ATOM 678 N N . ARG A 1 90 ? 9.705 0.012 -1.921 1.00 94.12 90 ARG A N 1
ATOM 679 C CA . ARG A 1 90 ? 10.452 -1.189 -2.285 1.00 94.12 90 ARG A CA 1
ATOM 680 C C . ARG A 1 90 ? 10.367 -1.437 -3.791 1.00 94.12 90 ARG A C 1
ATOM 682 O O . ARG A 1 90 ? 11.412 -1.614 -4.408 1.00 94.12 90 ARG A O 1
ATOM 689 N N . THR A 1 91 ? 9.176 -1.350 -4.380 1.00 89.31 91 THR A N 1
ATOM 690 C CA . THR A 1 91 ? 8.977 -1.467 -5.831 1.00 89.31 91 THR A CA 1
ATOM 691 C C . THR A 1 91 ? 9.793 -0.417 -6.585 1.00 89.31 91 THR A C 1
ATOM 693 O O . THR A 1 91 ? 10.525 -0.752 -7.513 1.00 89.31 91 THR A O 1
ATOM 696 N N . ALA A 1 92 ? 9.768 0.844 -6.141 1.00 89.38 92 ALA A N 1
ATOM 697 C CA . ALA A 1 92 ? 10.564 1.910 -6.752 1.00 89.38 92 ALA A CA 1
ATOM 698 C C . ALA A 1 92 ? 12.081 1.627 -6.714 1.00 89.38 92 ALA A C 1
ATOM 700 O O . ALA A 1 92 ? 12.786 1.887 -7.689 1.00 89.38 92 ALA A O 1
ATOM 701 N N . LYS A 1 93 ? 12.592 1.067 -5.608 1.00 91.12 93 LYS A N 1
ATOM 702 C CA . LYS A 1 93 ? 14.006 0.668 -5.482 1.00 91.12 93 LYS A CA 1
ATOM 703 C C . LYS A 1 93 ? 14.361 -0.503 -6.395 1.00 91.12 93 LYS A C 1
ATOM 705 O O . LYS A 1 93 ? 15.408 -0.455 -7.032 1.00 91.12 93 LYS A O 1
ATOM 710 N N . GLU A 1 94 ? 13.511 -1.527 -6.454 1.00 86.56 94 GLU A N 1
ATOM 711 C CA . GLU A 1 94 ? 13.705 -2.701 -7.315 1.00 86.56 94 GLU A CA 1
ATOM 712 C C . GLU A 1 94 ? 13.804 -2.289 -8.789 1.00 86.56 94 GLU A C 1
ATOM 714 O O . GLU A 1 94 ? 14.729 -2.711 -9.481 1.00 86.56 94 GLU A O 1
ATOM 719 N N . VAL A 1 95 ? 12.916 -1.400 -9.253 1.00 84.69 95 VAL A N 1
ATOM 720 C CA . VAL A 1 95 ? 12.962 -0.919 -10.641 1.00 84.69 95 VAL A CA 1
ATOM 721 C C . VAL A 1 95 ? 14.212 -0.088 -10.909 1.00 84.69 95 VAL A C 1
ATOM 723 O O . VAL A 1 95 ? 14.868 -0.310 -11.921 1.00 84.69 95 VAL A O 1
ATOM 726 N N . LYS A 1 96 ? 14.588 0.822 -10.003 1.00 82.19 96 LYS A N 1
ATOM 727 C CA . LYS A 1 96 ? 15.795 1.641 -10.184 1.00 82.19 96 LYS A CA 1
ATOM 728 C C . LYS A 1 96 ? 17.060 0.783 -10.304 1.00 82.19 96 LYS A C 1
ATOM 730 O O . LYS A 1 96 ? 17.846 0.986 -11.219 1.00 82.19 96 LYS A O 1
ATOM 735 N N . LEU A 1 97 ? 17.212 -0.212 -9.428 1.00 80.25 97 LEU A N 1
ATOM 736 C CA . LEU A 1 97 ? 18.339 -1.149 -9.470 1.00 80.25 97 LEU A CA 1
ATOM 737 C C . LEU A 1 97 ? 18.383 -1.956 -10.775 1.00 80.25 97 LEU A C 1
ATOM 739 O O . LEU A 1 97 ? 19.464 -2.196 -11.304 1.00 80.25 97 LEU A O 1
ATOM 743 N N . GLY A 1 98 ? 17.223 -2.371 -11.296 1.00 77.50 98 GLY A N 1
ATOM 744 C CA . GLY A 1 98 ? 17.135 -3.084 -12.572 1.00 77.50 98 GLY A CA 1
ATOM 745 C C . GLY A 1 98 ? 17.529 -2.222 -13.773 1.00 77.50 98 GLY A C 1
ATOM 746 O O . GLY A 1 98 ? 18.191 -2.717 -14.682 1.00 77.50 98 GLY A O 1
ATOM 747 N N . VAL A 1 99 ? 17.168 -0.934 -13.758 1.00 77.50 99 VAL A N 1
ATOM 748 C CA . VAL A 1 99 ? 17.570 0.035 -14.791 1.00 77.50 99 VAL A CA 1
ATOM 749 C C . VAL A 1 99 ? 19.083 0.261 -14.759 1.00 77.50 99 VAL A C 1
ATOM 751 O O . VAL A 1 99 ? 19.736 0.084 -15.784 1.00 77.50 99 VAL A O 1
ATOM 754 N N . ASP A 1 100 ? 19.651 0.542 -13.582 1.00 75.06 100 ASP A N 1
ATOM 755 C CA . ASP A 1 100 ? 21.092 0.790 -13.419 1.00 75.06 100 ASP A CA 1
ATOM 756 C C . ASP A 1 100 ? 21.941 -0.433 -13.854 1.00 75.06 100 ASP A C 1
ATOM 758 O O . ASP A 1 100 ? 23.010 -0.290 -14.451 1.00 75.06 100 ASP A O 1
ATOM 762 N N . ALA A 1 101 ? 21.466 -1.657 -13.583 1.00 74.44 101 ALA A N 1
ATOM 763 C CA . ALA A 1 101 ? 22.143 -2.894 -13.981 1.00 74.44 101 ALA A CA 1
ATOM 764 C C . ALA A 1 101 ? 22.092 -3.143 -15.498 1.00 74.44 101 ALA A C 1
ATOM 766 O O . ALA A 1 101 ? 23.107 -3.513 -16.089 1.00 74.44 101 ALA A O 1
ATOM 767 N N . ALA A 1 102 ? 20.942 -2.901 -16.135 1.00 74.50 102 ALA A N 1
ATOM 768 C CA . ALA A 1 102 ? 20.790 -3.045 -17.583 1.00 74.50 102 ALA A CA 1
ATOM 769 C C . ALA A 1 102 ? 21.682 -2.054 -18.356 1.00 74.50 102 ALA A C 1
ATOM 771 O O . ALA A 1 102 ? 22.270 -2.409 -19.377 1.00 74.50 102 ALA A O 1
ATOM 772 N N . GLU A 1 103 ? 21.835 -0.828 -17.846 1.00 76.69 103 GLU A N 1
ATOM 773 C CA . GLU A 1 103 ? 22.741 0.177 -18.415 1.00 76.69 103 GLU A CA 1
ATOM 774 C C . GLU A 1 103 ? 24.218 -0.235 -18.295 1.00 76.69 103 GLU A C 1
ATOM 776 O O . GLU A 1 103 ? 24.995 -0.051 -19.236 1.00 76.69 103 GLU A O 1
ATOM 781 N N . ALA A 1 104 ? 24.613 -0.838 -17.169 1.00 76.81 104 ALA A N 1
ATOM 782 C CA . ALA A 1 104 ? 25.976 -1.322 -16.955 1.00 76.81 104 ALA A CA 1
ATOM 783 C C . ALA A 1 104 ? 26.337 -2.507 -17.870 1.00 76.81 104 ALA A C 1
ATOM 785 O O . ALA A 1 104 ? 27.454 -2.558 -18.395 1.00 76.81 104 ALA A O 1
ATOM 786 N N . GLU A 1 105 ? 25.403 -3.437 -18.095 1.00 77.56 105 GLU A N 1
ATOM 787 C CA . GLU A 1 105 ? 25.593 -4.554 -19.029 1.00 77.56 105 GLU A CA 1
ATOM 788 C C . GLU A 1 105 ? 25.723 -4.053 -20.474 1.00 77.56 105 GLU A C 1
ATOM 790 O O . GLU A 1 105 ? 26.708 -4.384 -21.139 1.00 77.56 105 GLU A O 1
ATOM 795 N N . ALA A 1 106 ? 24.830 -3.161 -20.918 1.00 77.75 106 ALA A N 1
ATOM 796 C CA . ALA A 1 106 ? 24.875 -2.577 -22.261 1.00 77.75 106 ALA A CA 1
ATOM 797 C C . ALA A 1 106 ? 26.183 -1.810 -22.537 1.00 77.75 106 ALA A C 1
ATOM 799 O O . ALA A 1 106 ? 26.772 -1.934 -23.613 1.00 77.75 106 ALA A O 1
ATOM 800 N N . ALA A 1 107 ? 26.687 -1.059 -21.551 1.00 78.12 107 ALA A N 1
ATOM 801 C CA . ALA A 1 107 ? 27.965 -0.353 -21.658 1.00 78.12 107 ALA A CA 1
ATOM 802 C C . ALA A 1 107 ? 29.174 -1.307 -21.700 1.00 78.12 107 ALA A C 1
ATOM 804 O O . ALA A 1 107 ? 30.195 -0.996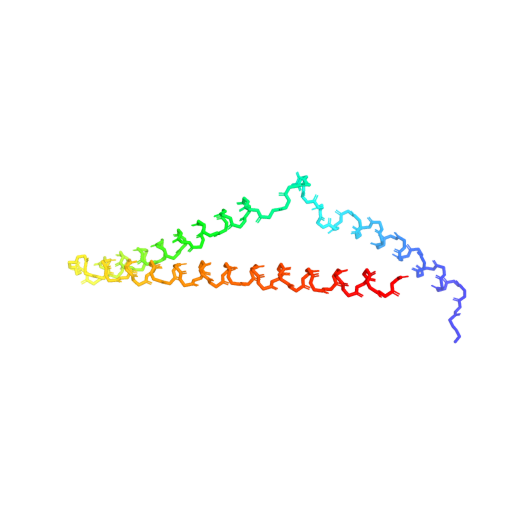 -22.318 1.00 78.12 107 ALA A O 1
ATOM 805 N N . SER A 1 108 ? 29.080 -2.468 -21.046 1.00 77.81 108 SER A N 1
ATOM 806 C CA . SER A 1 108 ? 30.135 -3.485 -21.067 1.00 77.81 108 SER A CA 1
ATOM 807 C C . SER A 1 108 ? 30.194 -4.243 -22.397 1.00 77.81 108 SER A C 1
ATOM 809 O O . SER A 1 108 ? 31.287 -4.581 -22.853 1.00 77.81 108 SER A O 1
ATOM 811 N N . GLU A 1 109 ? 29.044 -4.450 -23.040 1.00 75.31 109 GLU A N 1
ATOM 812 C CA . GLU A 1 109 ? 28.910 -5.147 -24.320 1.00 75.31 109 GLU A CA 1
ATOM 813 C C . GLU A 1 109 ? 29.385 -4.261 -25.483 1.00 75.31 109 GLU A C 1
ATOM 815 O O . GLU A 1 109 ? 30.214 -4.697 -26.278 1.00 75.31 109 GLU A O 1
ATOM 820 N N . GLN A 1 110 ? 29.025 -2.970 -25.483 1.00 73.81 110 GLN A N 1
ATOM 821 C CA . GLN A 1 110 ? 29.542 -1.976 -26.442 1.00 73.81 110 GLN A CA 1
ATOM 822 C C . GLN A 1 110 ? 31.059 -1.768 -26.385 1.00 73.81 110 GLN A C 1
ATOM 824 O O . GLN A 1 110 ? 31.657 -1.352 -27.369 1.00 73.81 110 GLN A O 1
ATOM 829 N N . LYS A 1 111 ? 31.691 -1.995 -25.229 1.00 70.00 111 LYS A N 1
ATOM 830 C CA . LYS A 1 111 ? 33.147 -1.852 -25.071 1.00 70.00 111 LYS A CA 1
ATOM 831 C C . LYS A 1 111 ? 33.912 -3.117 -25.480 1.00 70.00 111 LYS A C 1
ATOM 833 O O . LYS A 1 111 ? 35.144 -3.107 -25.506 1.00 70.00 111 LYS A O 1
ATOM 838 N N . ARG A 1 112 ? 33.198 -4.225 -25.688 1.00 68.31 112 ARG A N 1
ATOM 839 C CA . ARG A 1 112 ? 33.760 -5.542 -25.997 1.00 68.31 112 ARG A CA 1
ATOM 840 C C . ARG A 1 112 ? 33.705 -5.865 -27.496 1.00 68.31 112 ARG A C 1
ATOM 842 O O . ARG A 1 112 ? 34.437 -6.761 -27.917 1.00 68.31 112 ARG A O 1
ATOM 849 N N . GLU A 1 113 ? 32.883 -5.143 -28.254 1.00 57.06 113 GLU A N 1
ATOM 850 C CA . GLU A 1 113 ? 32.922 -5.049 -29.724 1.00 5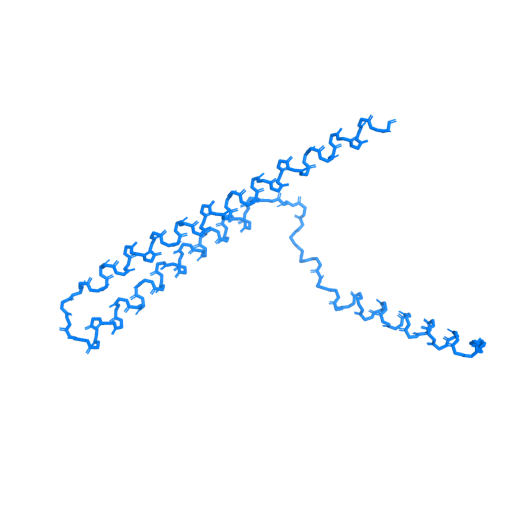7.06 113 GLU A CA 1
ATOM 851 C C . GLU A 1 113 ? 33.935 -3.996 -30.203 1.00 57.06 113 GLU A C 1
ATOM 853 O O . GLU A 1 113 ? 34.555 -4.234 -31.265 1.00 57.06 113 GLU A O 1
#